Protein AF-A0A3B8U0G4-F1 (afdb_monomer_lite)

pLDDT: mean 89.17, std 13.59, range [40.56, 98.0]

Structure (mmCIF, N/CA/C/O backbone):
data_AF-A0A3B8U0G4-F1
#
_entry.id   AF-A0A3B8U0G4-F1
#
loop_
_atom_site.group_PDB
_atom_site.id
_atom_site.type_symbol
_atom_site.label_atom_id
_atom_site.label_alt_id
_atom_site.label_comp_id
_atom_site.label_asym_id
_atom_site.label_entity_id
_atom_site.label_seq_id
_atom_site.pdbx_PDB_ins_code
_atom_site.Cartn_x
_atom_site.Cartn_y
_atom_site.Cartn_z
_atom_site.occupancy
_atom_site.B_iso_or_equiv
_atom_site.auth_seq_id
_atom_site.auth_comp_id
_atom_site.auth_asym_id
_atom_site.auth_atom_id
_atom_site.pdbx_PDB_model_num
ATOM 1 N N . MET A 1 1 ? -24.306 16.499 30.465 1.00 40.56 1 MET A N 1
ATOM 2 C CA . MET A 1 1 ? -24.543 15.907 29.134 1.00 40.56 1 MET A CA 1
ATOM 3 C C . MET A 1 1 ? -23.583 14.729 29.021 1.00 40.56 1 MET A C 1
ATOM 5 O O . MET A 1 1 ? -22.403 14.954 28.816 1.00 40.56 1 MET A O 1
ATOM 9 N N . ASN A 1 2 ? -24.026 13.514 29.369 1.00 42.50 2 ASN A N 1
ATOM 10 C CA . ASN A 1 2 ? -23.143 12.345 29.492 1.00 42.50 2 ASN A CA 1
ATOM 11 C C . ASN A 1 2 ? -23.001 11.656 28.133 1.00 42.50 2 ASN A C 1
ATOM 13 O O . ASN A 1 2 ? -23.915 10.953 27.701 1.00 42.50 2 ASN A O 1
ATOM 17 N N . GLU A 1 3 ? -21.859 11.845 27.483 1.00 56.31 3 GLU A N 1
ATOM 18 C CA . GLU A 1 3 ? -21.475 11.092 26.293 1.00 56.31 3 GLU A CA 1
ATOM 19 C C . GLU A 1 3 ? -21.103 9.666 26.713 1.00 56.31 3 GLU A C 1
ATOM 21 O O . GLU A 1 3 ? -20.179 9.431 27.495 1.00 56.31 3 GLU A O 1
ATOM 26 N N . LYS A 1 4 ? -21.876 8.684 26.246 1.00 59.72 4 LYS A N 1
ATOM 27 C CA . LYS A 1 4 ? -21.570 7.269 26.455 1.00 59.72 4 LYS A CA 1
ATOM 28 C C . LYS A 1 4 ? -20.304 6.924 25.664 1.00 59.72 4 LYS A C 1
ATOM 30 O O . LYS A 1 4 ? -20.368 6.713 24.460 1.00 59.72 4 LYS A O 1
ATOM 35 N N . ILE A 1 5 ? -19.164 6.839 26.347 1.00 68.50 5 ILE A N 1
ATOM 36 C CA . ILE A 1 5 ? -17.911 6.332 25.776 1.00 68.50 5 ILE A CA 1
ATOM 37 C C . ILE A 1 5 ? -18.088 4.834 25.492 1.00 68.50 5 ILE A C 1
ATOM 39 O O . ILE A 1 5 ? -18.170 4.022 26.418 1.00 68.50 5 ILE A O 1
ATOM 43 N N . HIS A 1 6 ? -18.145 4.452 24.216 1.00 65.31 6 HIS A N 1
ATOM 44 C CA . HIS A 1 6 ? -18.088 3.052 23.801 1.00 65.31 6 HIS A CA 1
ATOM 45 C C . HIS A 1 6 ? -16.690 2.483 24.084 1.00 65.31 6 HIS A C 1
ATOM 47 O O . HIS A 1 6 ? -15.778 2.612 23.278 1.00 65.31 6 HIS A O 1
ATOM 53 N N . ARG A 1 7 ? -16.516 1.832 25.241 1.00 71.38 7 ARG A N 1
ATOM 54 C CA . ARG A 1 7 ? -15.279 1.121 25.630 1.00 71.38 7 ARG A CA 1
ATOM 55 C C . ARG A 1 7 ? -15.183 -0.283 25.013 1.00 71.38 7 ARG A C 1
ATOM 57 O O . ARG A 1 7 ? -14.806 -1.235 25.692 1.00 71.38 7 ARG A O 1
ATOM 64 N N . GLY A 1 8 ? -15.588 -0.424 23.754 1.00 78.75 8 GLY A N 1
ATOM 65 C CA . GLY A 1 8 ? -15.310 -1.632 22.980 1.00 78.75 8 GLY A CA 1
ATOM 66 C C . GLY A 1 8 ? -13.857 -1.622 22.492 1.00 78.75 8 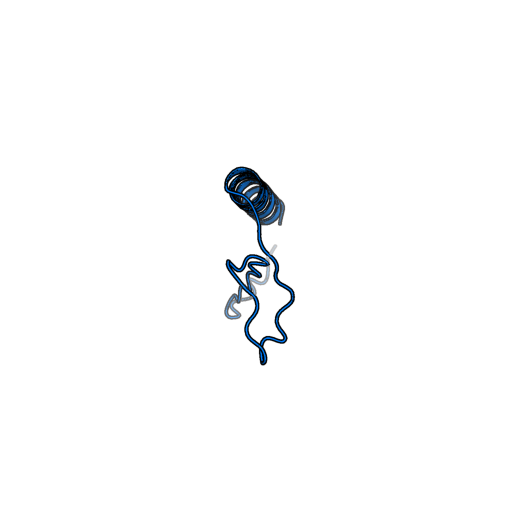GLY A C 1
ATOM 67 O O . GLY A 1 8 ? -13.269 -0.545 22.376 1.00 78.75 8 GLY A O 1
ATOM 68 N N . PRO A 1 9 ? -13.250 -2.784 22.215 1.00 84.81 9 PRO A N 1
ATOM 69 C CA . PRO A 1 9 ? -11.936 -2.822 21.585 1.00 84.81 9 PRO A CA 1
ATOM 70 C C . PRO A 1 9 ? -11.993 -2.148 20.206 1.00 84.81 9 PRO A C 1
ATOM 72 O O . PRO A 1 9 ? -12.907 -2.397 19.422 1.00 84.81 9 PRO A O 1
ATOM 75 N N . VAL A 1 10 ? -11.012 -1.292 19.916 1.00 88.00 10 VAL A N 1
ATOM 76 C CA . VAL A 1 10 ? -10.830 -0.678 18.594 1.00 88.00 10 VAL A CA 1
ATOM 77 C C . VAL A 1 10 ? -10.055 -1.654 17.710 1.00 88.00 10 VAL A C 1
ATOM 79 O O . VAL A 1 10 ? -9.015 -2.165 18.122 1.00 88.00 10 VAL A O 1
ATOM 82 N N . SER A 1 11 ? -10.542 -1.901 16.494 1.00 89.62 11 SER A N 1
ATOM 83 C CA . SER A 1 11 ? -9.861 -2.719 15.485 1.00 89.62 11 SER A CA 1
ATOM 84 C C . SER A 1 11 ? -9.585 -1.903 14.227 1.00 89.62 11 SER A C 1
ATOM 86 O O . SER A 1 11 ? -10.477 -1.207 13.745 1.00 89.62 11 SER A O 1
ATOM 88 N N . LEU A 1 12 ? -8.384 -2.038 13.665 1.00 90.56 12 LEU A N 1
ATOM 89 C CA . LEU A 1 12 ? -7.973 -1.384 12.424 1.00 90.56 12 LEU A CA 1
ATOM 90 C C . LEU A 1 12 ? -7.431 -2.435 11.449 1.00 90.56 12 LEU A C 1
ATOM 92 O O . LEU A 1 12 ? -6.542 -3.206 11.803 1.00 90.56 12 LEU A O 1
ATOM 96 N N . TYR A 1 13 ? -7.956 -2.446 10.225 1.00 93.69 13 TYR A N 1
ATOM 97 C CA . TYR A 1 13 ? -7.440 -3.239 9.111 1.00 93.69 13 TYR A CA 1
ATOM 98 C C . TYR A 1 13 ? -6.874 -2.293 8.054 1.00 93.69 13 TYR A C 1
ATOM 100 O O . TYR A 1 13 ? -7.561 -1.366 7.629 1.00 93.69 13 TYR A O 1
ATOM 108 N N . LEU A 1 14 ? -5.635 -2.535 7.630 1.00 93.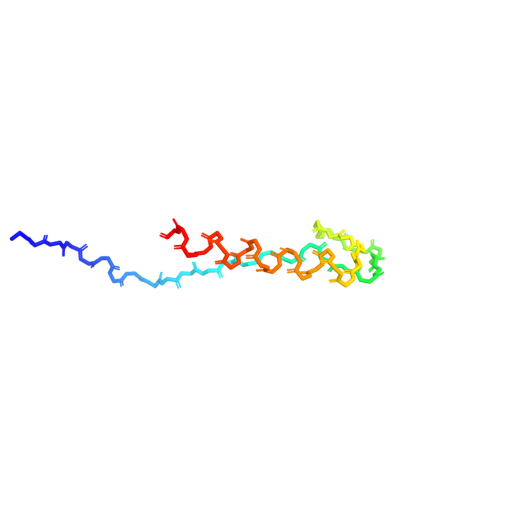62 14 LEU A N 1
ATOM 109 C CA . LEU A 1 14 ? -4.969 -1.771 6.579 1.00 93.62 14 LEU A CA 1
ATOM 110 C C . LEU A 1 14 ? -4.640 -2.711 5.422 1.00 93.62 14 LEU A C 1
ATOM 112 O O . LEU A 1 14 ? -3.955 -3.716 5.613 1.00 93.62 14 LEU A O 1
ATOM 116 N N . HIS A 1 15 ? -5.120 -2.378 4.225 1.00 93.12 15 HIS A N 1
ATOM 117 C CA . HIS A 1 15 ? -4.767 -3.096 3.003 1.00 93.12 15 HIS A CA 1
ATOM 118 C C . HIS A 1 15 ? -3.519 -2.475 2.375 1.00 93.12 15 HIS A C 1
ATOM 120 O O . HIS A 1 15 ? -3.416 -1.253 2.296 1.00 93.12 15 HIS A O 1
ATOM 126 N N . PHE A 1 16 ? -2.595 -3.301 1.886 1.00 94.06 16 PHE A N 1
ATOM 127 C CA . PHE A 1 16 ? -1.428 -2.855 1.122 1.00 94.06 16 PHE A CA 1
ATOM 128 C C . PHE A 1 16 ? -1.420 -3.580 -0.229 1.00 94.06 16 PHE A C 1
ATOM 130 O O . PHE A 1 16 ? -1.048 -4.754 -0.291 1.00 94.06 16 PHE A O 1
ATOM 137 N N . PRO A 1 17 ? -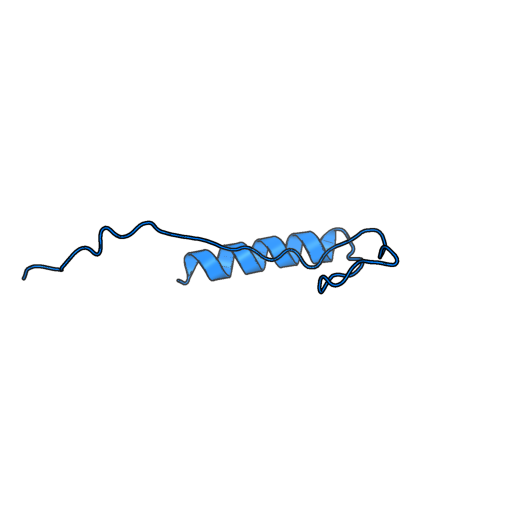1.841 -2.923 -1.324 1.00 94.75 17 PRO A N 1
ATOM 138 C CA . PRO A 1 17 ? -2.063 -3.574 -2.614 1.00 94.75 17 PRO A CA 1
ATOM 139 C C . PRO A 1 17 ? -0.771 -3.774 -3.425 1.00 94.75 17 PRO A C 1
ATOM 141 O O . PRO A 1 17 ? -0.824 -3.873 -4.648 1.00 94.75 17 PRO A O 1
ATOM 144 N N . PHE A 1 18 ? 0.393 -3.871 -2.779 1.00 95.88 18 PHE A N 1
ATOM 145 C CA . PHE A 1 18 ? 1.689 -3.925 -3.457 1.00 95.88 18 PHE A CA 1
ATOM 146 C C . PHE A 1 18 ? 2.343 -5.296 -3.340 1.00 95.88 18 PHE A C 1
ATOM 148 O O . PHE A 1 18 ? 2.300 -5.940 -2.293 1.00 95.88 18 PHE A O 1
ATOM 155 N N . CYS A 1 19 ? 2.955 -5.759 -4.424 1.00 94.88 19 CYS A N 1
ATOM 156 C CA . CYS A 1 19 ? 3.685 -7.015 -4.458 1.00 94.88 19 CYS A CA 1
ATOM 157 C C . CYS A 1 19 ? 4.746 -6.976 -5.559 1.00 94.88 19 CYS A C 1
ATOM 159 O O . CYS A 1 19 ? 4.429 -6.628 -6.692 1.00 94.88 19 CYS A O 1
ATOM 161 N N . GLU A 1 20 ? 5.983 -7.382 -5.263 1.00 91.94 20 GLU A N 1
ATOM 162 C CA . GLU A 1 20 ? 7.044 -7.459 -6.282 1.00 91.94 20 GLU A CA 1
ATOM 163 C C . GLU A 1 20 ? 6.680 -8.417 -7.424 1.00 91.94 20 GLU A C 1
ATOM 165 O O . GLU A 1 20 ? 6.984 -8.159 -8.586 1.00 91.94 20 GLU A O 1
ATOM 170 N N . ARG A 1 21 ? 6.023 -9.538 -7.094 1.00 93.00 21 ARG A N 1
ATOM 171 C CA . ARG A 1 21 ? 5.545 -10.527 -8.065 1.00 93.00 21 ARG A CA 1
ATOM 172 C C . ARG A 1 21 ? 4.374 -11.334 -7.518 1.00 93.00 21 ARG A C 1
ATOM 174 O O . ARG A 1 21 ? 4.365 -11.723 -6.353 1.00 93.00 21 ARG A O 1
ATOM 181 N N . LYS A 1 22 ? 3.423 -11.685 -8.382 1.00 92.81 22 LYS A N 1
ATOM 182 C CA . LYS A 1 22 ? 2.307 -12.569 -8.025 1.00 92.81 22 LYS A CA 1
ATOM 183 C C . LYS A 1 22 ? 2.739 -14.031 -7.918 1.00 92.81 22 LYS A C 1
ATOM 185 O O . LYS A 1 22 ? 3.304 -14.589 -8.856 1.00 92.81 22 LYS A O 1
ATOM 190 N N . CYS A 1 23 ? 2.421 -14.675 -6.795 1.00 93.88 23 CYS A N 1
ATOM 191 C CA . CYS A 1 23 ? 2.524 -16.130 -6.651 1.00 93.88 23 CYS A CA 1
ATOM 192 C C . CYS A 1 23 ? 1.329 -16.830 -7.315 1.00 93.88 23 CYS A C 1
ATOM 194 O O . CYS A 1 23 ? 0.229 -16.284 -7.345 1.00 93.88 23 CYS A O 1
ATOM 196 N N . ARG A 1 24 ? 1.512 -18.080 -7.767 1.00 94.38 24 ARG A N 1
ATOM 197 C CA . ARG A 1 24 ? 0.463 -18.866 -8.457 1.00 94.38 24 ARG A CA 1
ATOM 198 C C . ARG A 1 24 ? -0.792 -19.133 -7.616 1.00 94.38 24 ARG A C 1
ATOM 200 O O . ARG A 1 24 ? -1.829 -19.439 -8.180 1.00 94.38 24 ARG A O 1
ATOM 207 N N . TYR A 1 25 ? -0.682 -19.044 -6.294 1.00 94.56 25 TYR A N 1
ATOM 208 C CA . TYR A 1 25 ? -1.777 -19.257 -5.343 1.00 94.56 25 TYR A CA 1
ATOM 209 C C . TYR A 1 25 ? -2.298 -17.946 -4.727 1.00 94.56 25 TYR A C 1
ATOM 211 O O . TYR A 1 25 ? -3.095 -17.980 -3.796 1.00 94.56 25 TYR A O 1
ATOM 219 N N . CYS A 1 26 ? -1.787 -16.789 -5.159 1.00 94.56 26 CYS A N 1
ATOM 220 C CA . CYS A 1 26 ? -2.102 -15.513 -4.526 1.00 94.56 26 CYS A CA 1
ATOM 221 C C . CYS A 1 26 ? -3.475 -14.999 -4.978 1.00 94.56 26 CYS A C 1
ATOM 223 O O . CYS A 1 26 ? -3.624 -14.632 -6.139 1.00 94.56 26 CYS A O 1
ATOM 225 N N . ASP A 1 27 ? -4.419 -14.902 -4.038 1.00 94.69 27 ASP A N 1
ATOM 226 C CA . ASP A 1 27 ? -5.775 -14.366 -4.263 1.00 94.69 27 ASP A CA 1
ATOM 227 C C . ASP A 1 27 ? -5.969 -12.945 -3.689 1.00 94.69 27 ASP A C 1
ATOM 229 O O . ASP A 1 27 ? -7.043 -12.355 -3.736 1.00 94.69 27 ASP A O 1
ATOM 233 N N . PHE A 1 28 ? -4.909 -12.348 -3.131 1.00 94.50 28 PHE A N 1
ATOM 234 C CA . PHE A 1 28 ? -4.968 -10.960 -2.674 1.00 94.50 28 PHE A CA 1
ATOM 235 C C . PHE A 1 28 ? -5.068 -10.005 -3.863 1.00 94.50 28 PHE A C 1
ATOM 237 O O . PHE A 1 28 ? -4.384 -10.189 -4.870 1.00 94.50 28 PHE A O 1
ATOM 244 N N . LEU A 1 29 ? -5.833 -8.923 -3.729 1.00 93.88 29 LEU A N 1
ATOM 245 C CA . LEU A 1 29 ? -5.790 -7.819 -4.685 1.00 93.88 29 LEU A CA 1
ATOM 246 C C . LEU A 1 29 ? -4.504 -7.011 -4.462 1.00 93.88 29 LEU A C 1
ATOM 248 O O . LEU A 1 29 ? -4.435 -6.156 -3.580 1.00 93.88 29 LEU A O 1
ATOM 252 N N . SER A 1 30 ? -3.471 -7.317 -5.242 1.00 94.88 30 SER A N 1
ATOM 253 C CA . SER A 1 30 ? -2.192 -6.605 -5.209 1.00 94.88 30 SER A CA 1
ATOM 254 C C . SER A 1 30 ? -1.528 -6.592 -6.583 1.00 94.88 30 SER A C 1
ATOM 256 O O . SER A 1 30 ? -1.903 -7.372 -7.456 1.00 94.88 30 SER A O 1
ATOM 258 N N . GLY A 1 31 ? -0.543 -5.728 -6.786 1.00 94.31 31 GLY A N 1
ATOM 259 C CA . GLY A 1 31 ? 0.220 -5.620 -8.026 1.00 94.31 31 GLY A CA 1
ATOM 260 C C . GLY A 1 31 ? 1.574 -4.950 -7.790 1.00 94.31 31 GLY A C 1
ATOM 261 O O . GLY A 1 31 ? 1.837 -4.490 -6.678 1.00 94.31 31 GLY A O 1
ATOM 262 N N . PRO A 1 32 ? 2.458 -4.922 -8.796 1.00 94.62 32 PRO A N 1
ATOM 263 C CA . PRO A 1 32 ? 3.684 -4.143 -8.701 1.00 94.62 32 PRO A CA 1
ATOM 264 C C . PRO A 1 32 ? 3.352 -2.650 -8.587 1.00 94.62 32 PRO A C 1
ATOM 266 O O . PRO A 1 32 ? 2.363 -2.193 -9.152 1.00 94.62 32 PRO A O 1
ATOM 269 N N . ALA A 1 33 ? 4.193 -1.916 -7.865 1.00 95.25 33 ALA A N 1
ATOM 270 C CA . ALA A 1 33 ? 4.158 -0.460 -7.783 1.00 95.25 33 ALA A CA 1
ATOM 271 C C . ALA A 1 33 ? 5.586 0.079 -7.671 1.00 95.25 33 ALA A C 1
ATOM 273 O O . ALA A 1 33 ? 6.439 -0.557 -7.025 1.00 95.25 33 ALA A O 1
ATOM 274 N N . CYS A 1 34 ? 5.850 1.230 -8.286 1.00 96.31 34 CYS A N 1
ATOM 275 C CA . CYS A 1 34 ? 7.126 1.929 -8.168 1.00 96.31 34 CYS A CA 1
ATOM 276 C C . CYS A 1 34 ? 7.294 2.563 -6.774 1.00 96.31 34 CYS A C 1
ATOM 278 O O . CYS A 1 34 ? 6.445 2.404 -5.895 1.00 96.31 34 CYS A O 1
ATOM 280 N N . ALA A 1 35 ? 8.439 3.197 -6.512 1.00 96.25 35 ALA A N 1
ATOM 281 C CA . ALA A 1 35 ? 8.693 3.797 -5.202 1.00 96.25 35 ALA A CA 1
ATOM 282 C C . ALA A 1 35 ? 7.740 4.969 -4.937 1.00 96.25 35 ALA A C 1
ATOM 284 O O . ALA A 1 35 ? 7.130 5.026 -3.872 1.00 96.25 35 ALA A O 1
ATOM 285 N N . GLU A 1 36 ? 7.548 5.804 -5.952 1.00 97.94 36 GLU A N 1
ATOM 286 C CA . GLU A 1 36 ? 6.708 6.997 -5.932 1.00 97.94 36 GLU A CA 1
ATOM 287 C C . GLU A 1 36 ? 5.239 6.633 -5.661 1.00 97.94 36 GLU A C 1
ATOM 289 O O . GLU A 1 36 ? 4.637 7.148 -4.727 1.00 97.94 36 GLU A O 1
ATOM 294 N N . GLU A 1 37 ? 4.686 5.643 -6.373 1.00 96.56 37 GLU A N 1
ATOM 295 C CA . GLU A 1 37 ? 3.306 5.170 -6.164 1.00 96.56 37 GLU A CA 1
ATOM 296 C C . GLU A 1 37 ? 3.064 4.649 -4.738 1.00 96.56 37 GLU A C 1
ATOM 298 O O . GLU A 1 37 ? 1.973 4.804 -4.179 1.00 96.56 37 GLU A O 1
ATOM 303 N N . ARG A 1 38 ? 4.072 4.008 -4.131 1.00 96.62 38 ARG A N 1
ATOM 304 C CA . ARG A 1 38 ? 3.974 3.535 -2.745 1.00 96.62 38 ARG A CA 1
ATOM 305 C C . ARG A 1 38 ? 4.012 4.697 -1.761 1.00 96.62 38 ARG A C 1
ATOM 307 O O . ARG A 1 38 ? 3.260 4.667 -0.792 1.00 96.62 38 ARG A O 1
ATOM 314 N N . GLU A 1 39 ? 4.873 5.684 -1.985 1.00 97.81 39 GLU A N 1
ATOM 315 C CA . GLU A 1 39 ? 4.956 6.884 -1.148 1.00 97.81 39 GLU A CA 1
ATOM 316 C C . GLU A 1 39 ? 3.643 7.676 -1.191 1.00 97.81 39 GLU A C 1
ATOM 318 O O . GLU A 1 39 ? 3.061 7.938 -0.133 1.00 97.81 39 GLU A O 1
ATOM 323 N N . ASP A 1 40 ? 3.108 7.917 -2.390 1.00 97.88 40 ASP A N 1
ATOM 324 C CA . ASP A 1 40 ? 1.823 8.590 -2.601 1.00 97.88 40 ASP A CA 1
ATOM 325 C C . ASP A 1 40 ? 0.677 7.861 -1.880 1.00 97.88 40 ASP A C 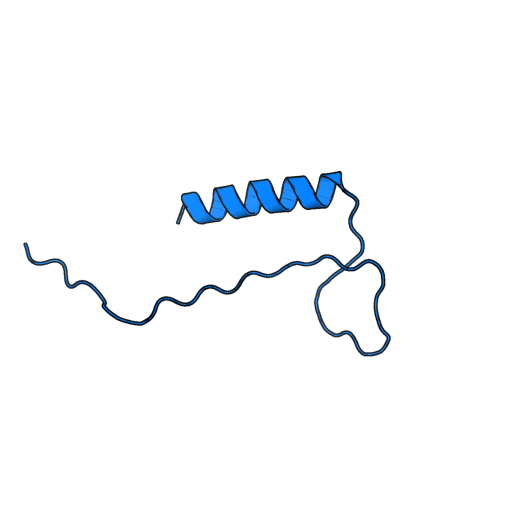1
ATOM 327 O O . ASP A 1 40 ? -0.155 8.478 -1.206 1.00 97.88 40 ASP A O 1
ATOM 331 N N . TYR A 1 41 ? 0.638 6.526 -1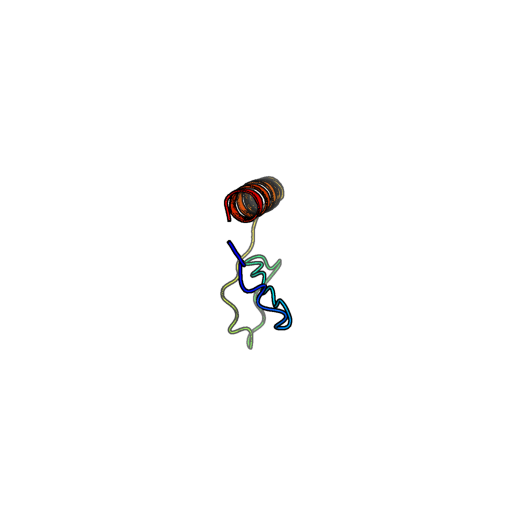.967 1.00 97.25 41 TYR A N 1
ATOM 332 C CA . TYR A 1 41 ? -0.370 5.721 -1.273 1.00 97.25 41 TYR A CA 1
ATOM 333 C C . TYR A 1 41 ? -0.308 5.891 0.246 1.00 97.25 41 TYR A C 1
ATOM 335 O O . TYR A 1 41 ? -1.346 6.024 0.897 1.00 97.25 41 TYR A O 1
ATOM 343 N N . ILE A 1 42 ? 0.896 5.891 0.824 1.00 96.81 42 ILE A N 1
ATOM 344 C CA . ILE A 1 42 ? 1.080 6.066 2.267 1.00 96.81 42 ILE A CA 1
ATOM 345 C C . ILE A 1 42 ? 0.662 7.471 2.704 1.00 96.81 42 ILE A C 1
ATOM 347 O O . ILE A 1 42 ? 0.006 7.606 3.744 1.00 96.81 42 ILE A O 1
ATOM 351 N N . GLU A 1 43 ? 0.991 8.505 1.927 1.00 98.00 43 GLU A N 1
ATOM 352 C CA . GLU A 1 43 ? 0.569 9.876 2.219 1.00 98.00 43 GLU A CA 1
ATOM 353 C C . GLU A 1 43 ? -0.961 9.995 2.221 1.00 98.00 43 GLU A C 1
ATOM 355 O O . GLU A 1 43 ? -1.552 10.497 3.188 1.00 98.00 43 GLU A O 1
ATOM 360 N N . LEU A 1 44 ? -1.616 9.468 1.185 1.00 97.06 44 LEU A N 1
ATOM 361 C CA . LEU A 1 44 ? -3.073 9.478 1.068 1.00 97.06 44 LEU A CA 1
ATOM 362 C C . LEU A 1 44 ? -3.748 8.673 2.182 1.00 97.06 44 LEU A C 1
ATOM 364 O O . LEU A 1 44 ? -4.708 9.162 2.781 1.00 97.06 44 LEU A O 1
ATOM 368 N N . LEU A 1 45 ? -3.225 7.491 2.517 1.00 96.62 45 LEU A N 1
ATOM 369 C CA . LEU A 1 45 ? -3.738 6.663 3.610 1.00 96.62 45 LEU A CA 1
ATOM 370 C C . LEU A 1 45 ? -3.636 7.395 4.956 1.00 96.62 45 LEU A C 1
ATOM 372 O O . LEU A 1 45 ? -4.593 7.430 5.731 1.00 96.62 45 LEU A O 1
ATOM 376 N N . CYS A 1 46 ? -2.496 8.036 5.229 1.00 97.00 46 CYS A N 1
ATOM 377 C CA . CYS A 1 46 ? -2.311 8.842 6.435 1.00 97.00 46 CYS A CA 1
ATOM 378 C C . CYS A 1 46 ? -3.276 10.028 6.486 1.00 97.00 46 CYS A C 1
ATOM 380 O O . CYS A 1 46 ? -3.791 10.360 7.557 1.00 97.00 46 CYS A O 1
ATOM 382 N N . ARG A 1 47 ? -3.517 10.681 5.346 1.00 97.69 47 ARG A N 1
ATOM 383 C CA . ARG A 1 47 ? -4.486 11.771 5.238 1.00 97.69 47 ARG A CA 1
ATOM 384 C C . ARG A 1 47 ? -5.905 11.275 5.512 1.00 97.69 47 ARG A C 1
ATOM 386 O O . ARG A 1 47 ? -6.615 11.928 6.268 1.00 97.69 47 ARG A O 1
ATOM 393 N N . GLU A 1 48 ? -6.304 10.133 4.953 1.00 96.50 48 GLU A N 1
ATOM 394 C CA . GLU A 1 48 ? -7.618 9.522 5.196 1.00 96.50 48 GLU A CA 1
ATOM 395 C C . GLU A 1 48 ? -7.837 9.222 6.682 1.00 96.50 48 GLU A C 1
ATOM 397 O O . GLU A 1 48 ? -8.869 9.606 7.229 1.00 96.50 48 GLU A O 1
ATOM 402 N N . ILE A 1 49 ? -6.851 8.613 7.349 1.00 95.12 49 ILE A N 1
ATOM 403 C CA . ILE A 1 49 ? -6.929 8.281 8.780 1.00 95.12 49 ILE A CA 1
ATOM 404 C C . ILE A 1 49 ? -7.127 9.536 9.637 1.00 95.12 49 ILE A C 1
ATOM 406 O O . ILE A 1 49 ? -7.894 9.497 10.588 1.00 95.12 49 ILE A O 1
ATOM 410 N N . ARG A 1 50 ? -6.476 10.659 9.308 1.00 96.38 50 ARG A N 1
ATOM 411 C CA . ARG A 1 50 ? -6.635 11.921 10.060 1.00 96.38 50 ARG A CA 1
ATOM 412 C C . ARG A 1 50 ? -7.985 12.607 9.837 1.00 96.38 50 ARG A C 1
ATOM 414 O O . ARG A 1 50 ? -8.335 13.490 10.613 1.00 96.38 50 ARG A O 1
ATOM 421 N N . MET A 1 51 ? -8.692 12.272 8.758 1.00 94.69 51 MET A N 1
ATOM 422 C CA . MET A 1 51 ? -10.008 12.834 8.432 1.00 94.69 51 MET A CA 1
ATOM 423 C C . MET A 1 51 ? -11.172 12.020 9.017 1.00 94.69 51 MET A C 1
ATOM 425 O O . MET A 1 51 ? -12.321 12.434 8.862 1.00 94.69 51 MET A O 1
ATOM 429 N N . ARG A 1 52 ? -10.896 10.874 9.646 1.00 80.94 52 ARG A N 1
ATOM 430 C CA . ARG A 1 52 ? -11.884 10.008 10.299 1.00 80.94 52 ARG A CA 1
ATOM 431 C C . ARG A 1 52 ? -11.732 10.044 11.811 1.00 80.94 52 ARG A C 1
ATOM 433 O O . ARG A 1 52 ? -12.784 9.917 12.472 1.00 80.94 52 ARG A O 1
#

Radius of gyration: 16.92 Å; chains: 1; bounding box: 33×35×38 Å

Secondary structure (DSSP, 8-state):
-------SPP-------B-SS--TT--SS-B---HHHHHHHHHHHHHHHHT-

Sequence (52 aa):
MNEKIHRGPVSLYLHFPFCERKCRYCDFLSGPACAEERE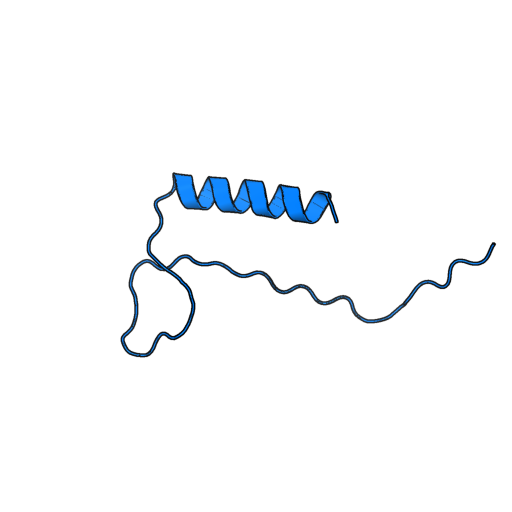DYIELLCREIRMR

Foldseek 3Di:
DDDPPPPDDDDDDDDDQDDPDDDPPDPDNHYHDDPVRNVVVVVVVVVVVVVD